Protein AF-A0A453F9L0-F1 (afdb_monomer_lite)

pLDDT: mean 82.64, std 17.62, range [43.44, 96.0]

Foldseek 3Di:
DDPVVLVLLLVQLVVPCVPDDPVPDDLVNSQVSSCVVVVHDCVPPVSSVSSVVSVVVVVVVVVVVVVVVVPPPDDPDDPDDDD

Secondary structure (DSSP, 8-state):
--HHHHHHHHHHHHHHHHHS-TTT--HHHHHHHHHHHHT----SHHHHHHHHHHHHHHHHHHHHHHHHHHHTT----------

InterPro domains:
  IPR014876 DEK, C-terminal [PF08766] (5-59)
  IPR014876 DEK, C-terminal [PS51998] (3-60)

Sequence (83 aa):
MDEKTQDKVEAAVLEILRGSDMESLTEYKVRTAAADRLGIDLDLPLHKRFVRRLVEDYLKSLAEEEDEKQKGGSRKEGKKKQQ

Organism: Aegilops tauschii subsp. strangulata (NCBI:txid200361)

Structure (mmCIF, N/CA/C/O backbone):
data_AF-A0A453F9L0-F1
#
_entry.id   AF-A0A453F9L0-F1
#
loop_
_atom_site.group_PDB
_atom_site.id
_atom_site.type_symbol
_atom_site.label_atom_id
_atom_site.label_alt_id
_atom_site.label_comp_id
_atom_site.label_asym_id
_atom_site.label_entity_id
_atom_site.label_seq_id
_atom_site.pdbx_PDB_ins_code
_atom_site.Cartn_x
_atom_site.Cartn_y
_atom_site.Cartn_z
_atom_site.occupancy
_atom_site.B_iso_or_equiv
_atom_site.auth_seq_id
_atom_site.auth_comp_id
_atom_site.auth_asym_id
_atom_site.auth_atom_id
_atom_site.pdbx_PDB_model_num
ATOM 1 N N . MET A 1 1 ? 15.612 0.876 -8.033 1.00 78.62 1 MET A N 1
ATOM 2 C CA . MET A 1 1 ? 14.336 1.162 -8.706 1.00 78.62 1 MET A CA 1
ATOM 3 C C . MET A 1 1 ? 14.383 2.609 -9.137 1.00 78.62 1 MET A C 1
ATOM 5 O O . MET A 1 1 ? 14.813 3.421 -8.329 1.00 78.62 1 MET A O 1
ATOM 9 N N . ASP A 1 2 ? 14.033 2.906 -10.382 1.00 87.62 2 ASP A N 1
ATOM 10 C CA . ASP A 1 2 ? 13.979 4.278 -10.898 1.00 87.62 2 ASP A CA 1
ATOM 11 C C . ASP A 1 2 ? 12.846 5.069 -10.239 1.00 87.62 2 ASP A C 1
ATOM 13 O O . ASP A 1 2 ? 11.818 4.481 -9.899 1.00 87.62 2 ASP A O 1
ATOM 17 N N . GLU A 1 3 ? 12.993 6.390 -10.122 1.00 91.19 3 GLU A N 1
ATOM 18 C CA . GLU A 1 3 ? 12.016 7.275 -9.460 1.00 91.19 3 GLU A CA 1
ATOM 19 C C . GLU A 1 3 ? 10.603 7.106 -10.038 1.00 91.19 3 GLU A C 1
ATOM 21 O O . GLU A 1 3 ? 9.659 6.821 -9.311 1.00 91.19 3 GLU A O 1
ATOM 26 N N . LYS A 1 4 ? 10.469 7.092 -11.373 1.00 92.50 4 LYS A N 1
ATOM 27 C CA . LYS A 1 4 ? 9.177 6.857 -12.053 1.00 92.50 4 LYS A CA 1
ATOM 28 C C . LYS A 1 4 ? 8.517 5.534 -11.671 1.00 92.50 4 LYS A C 1
ATOM 30 O O . LYS A 1 4 ? 7.298 5.391 -11.754 1.00 92.50 4 LYS A O 1
ATOM 35 N N . THR A 1 5 ? 9.325 4.527 -11.366 1.00 90.44 5 THR A N 1
ATOM 36 C CA . THR A 1 5 ? 8.839 3.211 -10.967 1.00 90.44 5 THR A CA 1
ATOM 37 C C . THR A 1 5 ? 8.470 3.221 -9.485 1.00 90.44 5 THR A C 1
ATOM 39 O O . THR A 1 5 ? 7.459 2.627 -9.118 1.00 90.44 5 THR A O 1
ATOM 42 N N . GLN A 1 6 ? 9.225 3.942 -8.652 1.00 92.75 6 GLN A N 1
ATOM 43 C CA . GLN A 1 6 ? 8.888 4.158 -7.245 1.0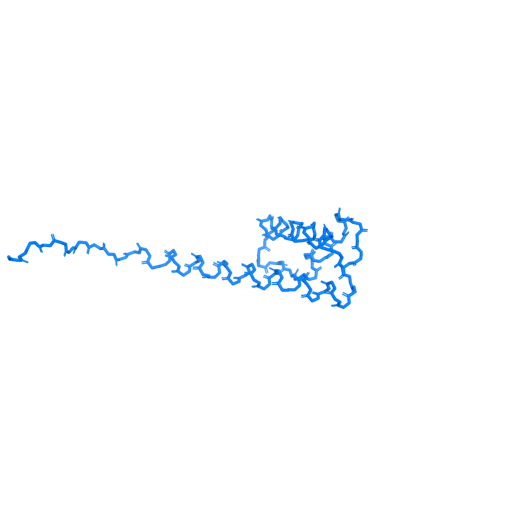0 92.75 6 GLN A CA 1
ATOM 44 C C . GLN A 1 6 ? 7.546 4.876 -7.095 1.00 92.75 6 GLN A C 1
ATOM 46 O O . GLN A 1 6 ? 6.702 4.366 -6.366 1.00 92.75 6 GLN A O 1
ATOM 51 N N . ASP A 1 7 ? 7.304 5.945 -7.856 1.00 95.25 7 ASP A N 1
ATOM 52 C CA . ASP A 1 7 ? 6.039 6.696 -7.823 1.00 95.25 7 ASP A CA 1
ATOM 53 C C . ASP A 1 7 ? 4.831 5.801 -8.145 1.00 95.25 7 ASP A C 1
ATOM 55 O O . ASP A 1 7 ? 3.785 5.863 -7.498 1.00 95.25 7 ASP A O 1
ATOM 59 N N . LYS A 1 8 ? 4.975 4.912 -9.139 1.00 95.00 8 LYS A N 1
ATOM 60 C CA . LYS A 1 8 ? 3.921 3.956 -9.515 1.00 95.00 8 LYS A CA 1
ATOM 61 C C . LYS A 1 8 ? 3.668 2.919 -8.428 1.00 95.00 8 LYS A C 1
ATOM 63 O O . LYS A 1 8 ? 2.514 2.576 -8.176 1.00 95.00 8 LYS A O 1
ATOM 68 N N . VAL A 1 9 ? 4.735 2.404 -7.813 1.00 94.81 9 VAL A N 1
ATOM 69 C CA . VAL A 1 9 ? 4.629 1.463 -6.690 1.00 94.81 9 VAL A CA 1
ATOM 70 C C . VAL A 1 9 ? 3.963 2.135 -5.504 1.00 94.81 9 VAL A C 1
ATOM 72 O O . VAL A 1 9 ? 3.055 1.551 -4.924 1.00 94.81 9 VAL A O 1
ATOM 75 N N . GLU A 1 10 ? 4.361 3.359 -5.177 1.00 95.88 10 GLU A N 1
ATOM 76 C CA . GLU A 1 10 ? 3.779 4.132 -4.089 1.00 95.88 10 GLU A CA 1
ATOM 77 C C . GLU A 1 10 ? 2.283 4.359 -4.289 1.00 95.88 10 GLU A C 1
ATOM 79 O O . GLU A 1 10 ? 1.489 3.983 -3.425 1.00 95.88 10 GLU A O 1
ATOM 84 N N . ALA A 1 11 ? 1.883 4.871 -5.454 1.00 96.00 11 ALA A N 1
ATOM 85 C CA . ALA A 1 11 ? 0.476 5.078 -5.776 1.00 96.00 11 ALA A CA 1
ATOM 86 C C . ALA A 1 11 ? -0.332 3.772 -5.678 1.00 96.00 11 ALA A C 1
ATOM 88 O O . ALA A 1 11 ? -1.386 3.740 -5.045 1.00 96.00 11 ALA A O 1
ATOM 89 N N . ALA A 1 12 ? 0.182 2.672 -6.242 1.00 95.88 12 ALA A N 1
ATOM 90 C CA . ALA A 1 12 ? -0.494 1.379 -6.191 1.00 95.88 12 ALA A CA 1
ATOM 91 C C . ALA A 1 12 ? -0.634 0.849 -4.754 1.00 95.88 12 ALA A C 1
ATOM 93 O O . ALA A 1 12 ? -1.706 0.373 -4.383 1.00 95.88 12 ALA A O 1
ATOM 94 N N . VAL A 1 13 ? 0.424 0.948 -3.943 1.00 94.94 13 VAL A N 1
ATOM 95 C CA . VAL A 1 13 ? 0.434 0.510 -2.540 1.00 94.94 13 VAL A CA 1
ATOM 96 C C . VAL A 1 13 ? -0.566 1.316 -1.712 1.00 94.94 13 VAL A C 1
ATOM 98 O O . VAL A 1 13 ? -1.369 0.720 -0.997 1.00 94.94 13 VAL A O 1
ATOM 101 N N . LEU A 1 14 ? -0.575 2.645 -1.840 1.00 94.50 14 LEU A N 1
ATOM 102 C CA . LEU A 1 14 ? -1.505 3.510 -1.109 1.00 94.50 14 LEU A CA 1
ATOM 103 C C . LEU A 1 14 ? -2.963 3.272 -1.514 1.00 94.50 14 LEU A C 1
ATOM 105 O O . LEU A 1 14 ? -3.844 3.273 -0.657 1.00 94.50 14 LEU A O 1
ATOM 109 N N . GLU A 1 15 ? -3.234 3.038 -2.799 1.00 94.56 15 GLU A N 1
ATOM 110 C CA . GLU A 1 15 ? -4.579 2.682 -3.261 1.00 94.56 15 GLU A CA 1
ATOM 111 C C . GLU A 1 15 ? -5.049 1.338 -2.692 1.00 94.56 15 GLU A C 1
ATOM 113 O O . GLU A 1 15 ? -6.193 1.232 -2.250 1.00 94.56 15 GLU A O 1
ATOM 118 N N . ILE A 1 16 ? -4.170 0.329 -2.651 1.00 93.88 16 ILE A N 1
ATOM 119 C CA . ILE A 1 16 ? -4.484 -0.975 -2.051 1.00 93.88 16 ILE A CA 1
ATOM 120 C C . ILE A 1 16 ? -4.773 -0.811 -0.560 1.00 93.88 16 ILE A C 1
ATOM 122 O O . ILE A 1 16 ? -5.786 -1.320 -0.090 1.00 93.88 16 ILE A O 1
ATOM 126 N N . LEU A 1 17 ? -3.918 -0.090 0.170 1.00 92.06 17 LEU A N 1
ATOM 127 C CA . LEU A 1 17 ? -4.071 0.145 1.606 1.00 92.06 17 LEU A CA 1
ATOM 128 C C . LEU A 1 17 ? -5.403 0.836 1.933 1.00 92.06 17 LEU A C 1
ATOM 130 O O . LEU A 1 17 ? -6.128 0.375 2.805 1.00 92.06 17 LEU A O 1
ATOM 134 N N . ARG A 1 18 ? -5.772 1.881 1.182 1.00 90.69 18 ARG A N 1
ATOM 135 C CA . ARG A 1 18 ? -7.029 2.629 1.381 1.00 90.69 18 ARG A CA 1
ATOM 136 C C . ARG A 1 18 ? -8.289 1.821 1.070 1.00 90.69 18 ARG A C 1
ATOM 138 O O . ARG A 1 18 ? -9.343 2.114 1.623 1.00 90.69 18 ARG A O 1
ATOM 145 N N . GLY A 1 19 ? -8.205 0.868 0.142 1.00 88.50 19 GLY A N 1
ATOM 146 C CA . GLY A 1 19 ? -9.336 0.034 -0.275 1.00 88.50 19 GLY A CA 1
ATOM 147 C C . GLY A 1 19 ? -9.435 -1.307 0.451 1.00 88.50 19 GLY A C 1
ATOM 148 O O . GLY A 1 19 ? -10.348 -2.079 0.161 1.00 88.50 19 GLY A O 1
ATOM 149 N N . SER A 1 20 ? -8.489 -1.611 1.339 1.00 87.69 20 SER A N 1
ATOM 150 C CA . SER A 1 20 ? -8.384 -2.909 2.001 1.00 87.69 20 SER A CA 1
ATOM 151 C C . SER A 1 20 ? -8.818 -2.853 3.460 1.00 87.69 20 SER A C 1
ATOM 153 O O . SER A 1 20 ? -8.784 -1.816 4.114 1.00 87.69 20 SER A O 1
ATOM 155 N N . ASP A 1 21 ? -9.190 -4.017 3.980 1.00 86.56 21 ASP A N 1
ATOM 156 C CA . ASP A 1 21 ? -9.477 -4.218 5.395 1.00 86.56 21 ASP A CA 1
ATOM 157 C C . ASP A 1 21 ? -8.172 -4.244 6.209 1.00 86.56 21 ASP A C 1
ATOM 159 O O . ASP A 1 21 ? -7.353 -5.153 6.057 1.00 86.56 21 ASP A O 1
ATOM 163 N N . MET A 1 22 ? -7.980 -3.245 7.072 1.00 81.81 22 MET A N 1
A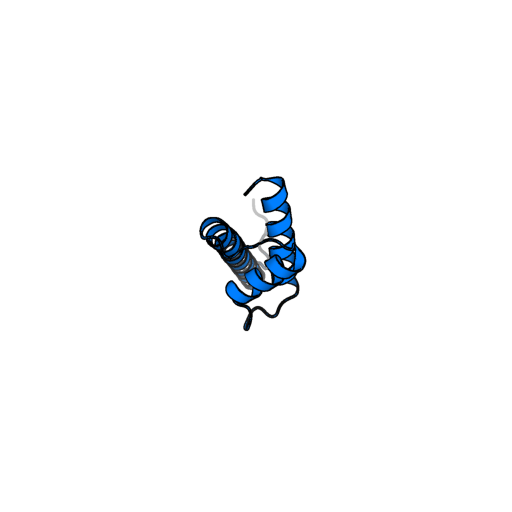TOM 164 C CA . MET A 1 22 ? -6.735 -3.047 7.822 1.00 81.81 22 MET A CA 1
ATOM 165 C C . MET A 1 22 ? -6.472 -4.105 8.907 1.00 81.81 22 MET A C 1
ATOM 167 O O . MET A 1 22 ? -5.321 -4.261 9.306 1.00 81.81 22 MET A O 1
ATOM 171 N N . GLU A 1 23 ? -7.478 -4.860 9.366 1.00 81.62 23 GLU A N 1
ATOM 172 C CA . GLU A 1 23 ? -7.280 -5.924 10.366 1.00 81.62 23 GLU A CA 1
ATOM 173 C C . GLU A 1 23 ? -6.658 -7.182 9.749 1.00 81.62 23 GLU A C 1
ATOM 175 O O . GLU A 1 23 ? -5.902 -7.905 10.401 1.00 81.62 23 GLU A O 1
ATOM 180 N N . SER A 1 24 ? -6.965 -7.458 8.481 1.00 83.81 24 SER A N 1
ATOM 181 C CA . SER A 1 24 ? -6.541 -8.688 7.798 1.00 83.81 24 SER A CA 1
ATOM 182 C C . SER A 1 24 ? -5.401 -8.493 6.791 1.00 83.81 24 SER A C 1
ATOM 184 O O . SER A 1 24 ? -4.865 -9.472 6.237 1.00 83.81 24 SER A O 1
ATOM 186 N N . LEU A 1 25 ? -5.044 -7.241 6.513 1.00 88.00 25 LEU A N 1
ATOM 187 C CA . LEU A 1 25 ? -4.045 -6.873 5.526 1.00 88.00 25 LEU A CA 1
ATOM 188 C C . LEU A 1 25 ? -2.629 -6.973 6.100 1.00 88.00 25 LEU A C 1
ATOM 190 O O . LEU A 1 25 ? -2.336 -6.547 7.210 1.00 88.00 25 LEU A O 1
ATOM 194 N N . THR A 1 26 ? -1.718 -7.535 5.310 1.00 92.19 26 THR A N 1
ATOM 195 C CA . THR A 1 26 ? -0.301 -7.647 5.664 1.00 92.19 26 THR A CA 1
ATOM 196 C C . THR A 1 26 ? 0.548 -7.040 4.561 1.00 92.19 26 THR A C 1
ATOM 198 O O . THR A 1 26 ? 0.140 -7.024 3.398 1.00 92.19 26 THR A O 1
ATOM 201 N N . GLU A 1 27 ? 1.764 -6.603 4.895 1.00 94.06 27 GLU A N 1
ATOM 202 C CA . GLU A 1 27 ? 2.722 -6.091 3.904 1.00 94.06 27 GLU A CA 1
ATOM 203 C C . GLU A 1 27 ? 2.924 -7.073 2.741 1.00 94.06 27 GLU A C 1
ATOM 205 O O . GLU A 1 27 ? 2.980 -6.651 1.591 1.00 94.06 27 GLU A O 1
ATOM 210 N N . TYR A 1 28 ? 2.937 -8.381 3.015 1.00 94.44 28 TYR A N 1
ATOM 211 C CA . TYR A 1 28 ? 3.041 -9.408 1.979 1.00 94.44 28 TYR A CA 1
ATOM 212 C C . TYR A 1 28 ? 1.873 -9.368 0.981 1.00 94.44 28 TYR A C 1
ATOM 214 O O . 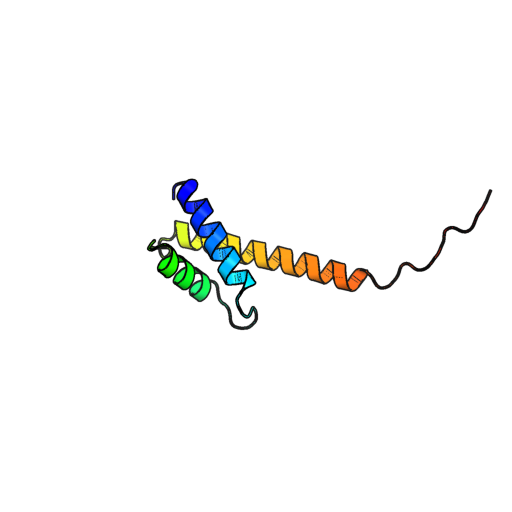TYR A 1 28 ? 2.101 -9.416 -0.230 1.00 94.44 28 TYR A O 1
ATOM 222 N N . LYS A 1 29 ? 0.628 -9.249 1.464 1.00 93.88 29 LYS A N 1
ATOM 223 C CA . LYS A 1 29 ? -0.560 -9.144 0.598 1.00 93.88 29 LYS A CA 1
ATOM 224 C C . LYS A 1 29 ? -0.524 -7.867 -0.238 1.00 93.88 29 LYS A C 1
ATOM 226 O O . LYS A 1 29 ? -0.774 -7.923 -1.437 1.00 93.88 29 LYS A O 1
ATOM 231 N N . VAL A 1 30 ? -0.150 -6.744 0.379 1.00 94.88 30 VAL A N 1
ATOM 232 C CA . VAL A 1 30 ? -0.015 -5.446 -0.302 1.00 94.88 30 VAL A CA 1
ATOM 233 C C . VAL A 1 30 ? 1.050 -5.514 -1.393 1.00 94.88 30 VAL A C 1
ATOM 235 O O . VAL A 1 30 ? 0.799 -5.121 -2.530 1.00 94.88 30 VAL A O 1
ATOM 238 N N . ARG A 1 31 ? 2.222 -6.072 -1.075 1.00 95.44 31 ARG A N 1
ATOM 239 C CA . ARG A 1 31 ? 3.327 -6.244 -2.019 1.00 95.44 31 ARG A CA 1
ATOM 240 C C . ARG A 1 31 ? 2.940 -7.128 -3.199 1.00 95.44 31 ARG A C 1
ATOM 242 O O . ARG A 1 31 ? 3.253 -6.779 -4.330 1.00 95.44 31 ARG A O 1
ATOM 249 N N . THR A 1 32 ? 2.254 -8.238 -2.936 1.00 95.06 32 THR A N 1
ATOM 250 C CA . THR A 1 32 ? 1.803 -9.171 -3.980 1.00 95.06 32 THR A CA 1
ATOM 251 C C . THR A 1 32 ? 0.792 -8.496 -4.905 1.00 95.06 32 THR A C 1
ATOM 253 O O . THR A 1 32 ? 1.002 -8.458 -6.111 1.00 95.06 32 THR A O 1
ATOM 256 N N . ALA A 1 33 ? -0.231 -7.841 -4.350 1.00 94.31 33 ALA A N 1
ATOM 257 C CA . ALA A 1 33 ? -1.232 -7.136 -5.148 1.00 94.31 33 ALA A CA 1
ATOM 258 C C . ALA A 1 33 ? -0.638 -5.974 -5.971 1.00 94.31 33 ALA A C 1
ATOM 260 O O . ALA A 1 33 ? -1.036 -5.753 -7.115 1.00 94.31 33 ALA A O 1
ATOM 261 N N . ALA A 1 34 ? 0.337 -5.240 -5.425 1.00 95.44 34 ALA A N 1
ATOM 262 C CA . ALA A 1 34 ? 1.036 -4.187 -6.160 1.00 95.44 34 ALA A CA 1
ATOM 263 C C . ALA A 1 34 ? 1.917 -4.755 -7.288 1.00 95.44 34 ALA A C 1
ATOM 265 O O . ALA A 1 34 ? 1.951 -4.185 -8.380 1.00 95.44 34 ALA A O 1
ATOM 266 N N . ALA A 1 35 ? 2.595 -5.881 -7.043 1.00 95.44 35 ALA A N 1
ATOM 267 C CA . ALA A 1 35 ? 3.394 -6.580 -8.046 1.00 95.44 35 ALA A CA 1
ATOM 268 C C . ALA A 1 35 ? 2.521 -7.071 -9.210 1.00 95.44 35 ALA A C 1
ATOM 270 O O . ALA A 1 35 ? 2.836 -6.782 -10.365 1.00 95.44 35 ALA A O 1
ATOM 271 N N . ASP A 1 36 ? 1.389 -7.710 -8.902 1.00 95.38 36 ASP A N 1
ATOM 272 C CA . ASP A 1 36 ? 0.424 -8.204 -9.890 1.00 95.38 36 ASP A CA 1
ATOM 273 C C . ASP A 1 36 ? -0.157 -7.063 -10.735 1.00 95.38 36 ASP A C 1
ATOM 275 O O . ASP A 1 36 ? -0.274 -7.172 -11.955 1.00 95.38 36 ASP A O 1
ATOM 279 N N . ARG A 1 37 ? -0.480 -5.930 -10.101 1.00 94.12 37 ARG A N 1
ATOM 280 C CA . ARG A 1 37 ? -1.065 -4.767 -10.780 1.00 94.12 37 ARG A CA 1
ATOM 281 C C . ARG A 1 37 ? -0.081 -4.045 -11.697 1.00 94.12 37 ARG A C 1
ATOM 283 O O . ARG A 1 37 ? -0.483 -3.531 -12.740 1.00 94.12 37 ARG A O 1
ATOM 290 N N . LEU A 1 38 ? 1.183 -3.946 -11.292 1.00 93.19 38 LEU A N 1
ATOM 291 C CA . LEU A 1 38 ? 2.209 -3.213 -12.038 1.00 93.19 38 LEU A CA 1
ATOM 292 C C . LEU A 1 38 ? 2.987 -4.103 -13.013 1.00 93.19 38 LEU A C 1
ATOM 294 O O . LEU A 1 38 ? 3.667 -3.574 -13.892 1.00 93.19 38 LEU A O 1
ATOM 298 N N . GLY A 1 39 ? 2.906 -5.427 -12.859 1.00 93.56 39 GLY A N 1
ATOM 299 C CA . GLY A 1 39 ? 3.736 -6.380 -13.591 1.00 93.56 39 GLY A CA 1
ATOM 300 C C . GLY A 1 39 ? 5.218 -6.272 -13.220 1.00 93.56 39 GLY A C 1
ATOM 301 O O . GLY A 1 39 ? 6.081 -6.473 -14.073 1.00 93.56 39 GLY A O 1
ATOM 302 N N . ILE A 1 40 ? 5.522 -5.893 -11.974 1.00 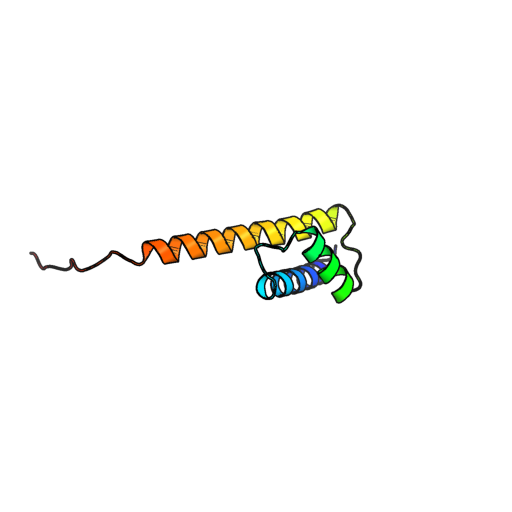90.75 40 ILE A N 1
ATOM 303 C CA . ILE A 1 40 ? 6.888 -5.658 -11.485 1.00 90.75 40 ILE A CA 1
ATOM 304 C C . ILE A 1 40 ? 7.170 -6.595 -10.320 1.00 90.75 40 ILE A C 1
ATOM 306 O O . ILE A 1 40 ? 6.384 -6.672 -9.381 1.00 90.75 40 ILE A O 1
ATOM 310 N N . ASP A 1 41 ? 8.335 -7.240 -10.332 1.00 92.00 41 ASP A N 1
ATOM 311 C CA . ASP A 1 41 ? 8.783 -8.033 -9.194 1.00 92.00 41 ASP A CA 1
ATOM 312 C C . ASP A 1 41 ? 9.161 -7.129 -8.009 1.00 92.00 41 ASP A C 1
ATOM 314 O O . ASP A 1 41 ? 10.175 -6.419 -8.020 1.00 92.00 41 ASP A O 1
ATOM 318 N N . LEU A 1 42 ? 8.331 -7.154 -6.968 1.00 94.00 42 LEU A N 1
ATOM 319 C CA . LEU A 1 42 ? 8.572 -6.443 -5.715 1.00 94.00 42 LEU A CA 1
ATOM 320 C C . LEU A 1 42 ? 9.236 -7.327 -4.651 1.00 94.00 42 LEU A C 1
ATOM 322 O O . LEU A 1 42 ? 9.497 -6.845 -3.550 1.00 94.00 42 LEU A O 1
ATOM 326 N N . ASP A 1 43 ? 9.564 -8.586 -4.952 1.00 92.06 43 ASP A N 1
ATOM 327 C CA . ASP A 1 43 ? 10.154 -9.524 -3.994 1.00 92.06 43 ASP A CA 1
ATOM 328 C C . ASP A 1 43 ? 11.680 -9.357 -3.836 1.00 92.06 43 ASP A C 1
ATOM 330 O O . ASP A 1 43 ? 12.298 -9.927 -2.928 1.00 92.06 43 ASP A O 1
ATOM 334 N N . LEU A 1 44 ? 12.291 -8.485 -4.644 1.00 91.88 44 LEU A N 1
ATOM 335 C CA . LEU A 1 44 ? 13.681 -8.066 -4.485 1.00 91.88 44 LEU A CA 1
ATOM 336 C C . LEU A 1 44 ? 13.899 -7.341 -3.139 1.00 91.88 44 LEU A C 1
ATOM 338 O O . LEU A 1 44 ? 13.066 -6.523 -2.738 1.00 91.88 44 LEU A O 1
ATOM 342 N N . PRO A 1 45 ? 15.040 -7.546 -2.448 1.00 93.19 45 PRO A N 1
ATOM 343 C CA . PRO A 1 45 ? 15.284 -6.981 -1.114 1.00 93.19 45 PRO A CA 1
ATOM 344 C C . PRO A 1 45 ? 15.077 -5.461 -1.009 1.00 93.19 45 PRO A C 1
ATOM 346 O O . PRO A 1 45 ? 14.541 -4.966 -0.016 1.00 93.19 45 PRO A O 1
ATOM 349 N N . LEU A 1 46 ? 15.470 -4.714 -2.046 1.00 90.38 46 LEU A N 1
ATOM 350 C CA . LEU A 1 46 ? 15.299 -3.260 -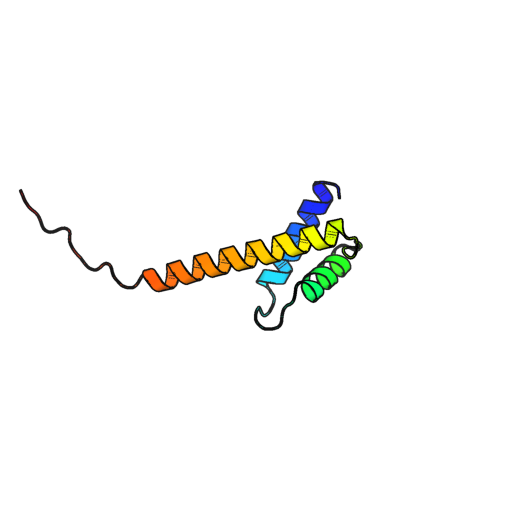2.098 1.00 90.38 46 LEU A CA 1
ATOM 351 C C . LEU A 1 46 ? 13.828 -2.853 -2.247 1.00 90.38 46 LEU A C 1
ATOM 353 O O . LEU A 1 46 ? 13.393 -1.899 -1.604 1.00 90.38 46 LEU A O 1
ATOM 357 N N . HIS A 1 47 ? 13.059 -3.585 -3.054 1.00 92.56 47 HIS A N 1
ATOM 358 C CA . HIS A 1 47 ? 11.640 -3.313 -3.290 1.00 92.56 47 HIS A CA 1
ATOM 359 C C . HIS A 1 47 ? 10.807 -3.686 -2.060 1.00 92.56 47 HIS A C 1
ATOM 361 O O . HIS A 1 47 ? 10.009 -2.875 -1.602 1.00 92.56 47 HIS A O 1
ATOM 367 N N . LYS A 1 48 ? 11.103 -4.829 -1.427 1.00 93.94 48 LYS A N 1
ATOM 368 C CA . LYS A 1 48 ? 10.546 -5.223 -0.121 1.00 93.94 48 LYS A CA 1
ATOM 369 C C . LYS A 1 48 ? 10.706 -4.126 0.925 1.00 93.94 48 LYS A C 1
ATOM 371 O O . LYS A 1 48 ? 9.751 -3.753 1.599 1.00 93.94 48 LYS A O 1
ATOM 376 N N . ARG A 1 49 ? 11.919 -3.581 1.059 1.00 94.62 49 ARG A N 1
ATOM 377 C CA . ARG A 1 49 ? 12.193 -2.506 2.024 1.00 94.62 49 ARG A CA 1
ATOM 378 C C . ARG A 1 49 ? 11.456 -1.213 1.677 1.00 94.62 49 ARG A C 1
ATOM 380 O O . ARG A 1 49 ? 11.138 -0.437 2.573 1.00 94.62 49 ARG A O 1
ATOM 387 N N . PHE A 1 50 ? 11.228 -0.946 0.395 1.00 94.44 50 PHE A N 1
ATOM 388 C CA . PHE A 1 50 ? 10.455 0.210 -0.042 1.00 94.44 50 PHE A CA 1
ATOM 389 C C . PHE A 1 50 ? 8.971 0.052 0.304 1.00 94.44 50 PHE A C 1
ATOM 391 O O . PHE A 1 50 ? 8.447 0.881 1.039 1.00 94.44 50 PHE A O 1
ATOM 398 N N . VAL A 1 51 ? 8.337 -1.051 -0.109 1.00 94.69 51 VAL A N 1
ATOM 399 C CA . VAL A 1 51 ? 6.920 -1.329 0.185 1.00 94.69 51 VAL A CA 1
ATOM 400 C C . VAL A 1 51 ? 6.663 -1.365 1.689 1.00 94.69 51 VAL A C 1
ATOM 402 O O . VAL A 1 51 ? 5.715 -0.747 2.159 1.00 94.69 51 VAL A O 1
ATOM 405 N N . ARG A 1 52 ? 7.546 -2.003 2.466 1.00 95.44 52 ARG A N 1
ATOM 406 C CA . ARG A 1 52 ? 7.435 -2.013 3.928 1.00 95.44 52 ARG A CA 1
ATOM 407 C C . ARG A 1 52 ? 7.386 -0.606 4.523 1.00 95.44 52 ARG A C 1
ATOM 409 O O . ARG A 1 52 ? 6.528 -0.352 5.356 1.00 95.44 52 ARG A O 1
ATOM 416 N N . ARG A 1 53 ? 8.275 0.297 4.089 1.00 95.44 53 ARG A N 1
ATOM 417 C CA . ARG A 1 53 ? 8.285 1.684 4.581 1.00 95.44 53 ARG A CA 1
ATOM 418 C C . ARG A 1 53 ? 6.980 2.402 4.263 1.00 95.44 53 ARG A C 1
ATOM 420 O O . ARG A 1 53 ? 6.415 3.013 5.153 1.00 95.44 53 ARG A O 1
ATOM 427 N N . LEU A 1 54 ? 6.463 2.251 3.044 1.00 95.06 54 LEU A N 1
ATOM 428 C CA . LEU A 1 54 ? 5.181 2.846 2.657 1.00 95.06 54 LEU A CA 1
ATOM 429 C C . LEU A 1 54 ? 4.024 2.364 3.541 1.00 95.06 54 LEU A C 1
ATOM 431 O O . LEU A 1 54 ? 3.198 3.165 3.966 1.00 95.06 54 LEU A O 1
ATOM 435 N N . VAL A 1 55 ? 3.981 1.064 3.842 1.00 93.50 55 VAL A N 1
ATOM 436 C CA . VAL A 1 55 ? 2.968 0.491 4.738 1.00 93.50 55 VAL A CA 1
ATOM 437 C C . VAL A 1 55 ? 3.135 1.025 6.165 1.00 93.50 55 VAL A C 1
ATOM 439 O O . VAL A 1 55 ? 2.156 1.441 6.774 1.00 93.50 55 VAL A O 1
ATOM 442 N N . GLU A 1 56 ? 4.359 1.044 6.698 1.00 93.75 56 GLU A N 1
ATOM 443 C CA . GLU A 1 56 ? 4.649 1.572 8.039 1.00 93.75 56 GLU A CA 1
ATOM 444 C C . GLU A 1 56 ? 4.282 3.055 8.169 1.00 93.75 56 GLU A C 1
ATOM 446 O O . GLU A 1 56 ? 3.685 3.453 9.167 1.00 93.75 56 GLU A O 1
ATOM 451 N N . ASP A 1 57 ? 4.622 3.873 7.176 1.00 93.88 57 ASP A N 1
ATOM 452 C CA . ASP A 1 57 ? 4.356 5.311 7.194 1.00 93.88 57 ASP A CA 1
ATOM 453 C C . ASP A 1 57 ? 2.859 5.604 7.036 1.00 93.88 57 ASP A C 1
ATOM 455 O O . ASP A 1 57 ? 2.328 6.474 7.725 1.00 93.88 57 ASP A O 1
ATOM 459 N N . TYR A 1 58 ? 2.144 4.812 6.231 1.00 91.94 58 TYR A N 1
ATOM 460 C CA . TYR A 1 58 ? 0.685 4.881 6.155 1.00 91.94 58 TYR A CA 1
ATOM 461 C C . TYR A 1 58 ? 0.016 4.538 7.495 1.00 91.94 58 TYR A C 1
ATOM 463 O O . TYR A 1 58 ? -0.874 5.257 7.944 1.00 91.94 58 TYR A O 1
ATOM 471 N N . LEU A 1 59 ? 0.473 3.478 8.169 1.00 89.19 59 LEU A N 1
ATOM 472 C CA . LEU A 1 59 ? -0.043 3.088 9.485 1.00 89.19 59 LEU A CA 1
ATOM 473 C C . LEU A 1 59 ? 0.214 4.156 10.556 1.00 89.19 59 LEU A C 1
ATOM 475 O O . LEU A 1 59 ? -0.659 4.405 11.384 1.00 89.19 59 LEU A O 1
ATOM 479 N N . LYS A 1 60 ? 1.385 4.806 10.537 1.00 90.06 60 LYS A N 1
ATOM 480 C CA . LYS A 1 60 ? 1.677 5.933 11.441 1.00 90.06 60 LYS A CA 1
ATOM 481 C C . LYS A 1 60 ? 0.724 7.100 11.200 1.00 90.06 60 LYS A C 1
ATOM 483 O O . LYS A 1 60 ? 0.146 7.593 12.159 1.00 90.06 60 LYS A O 1
ATOM 488 N N . SER A 1 61 ? 0.514 7.476 9.936 1.00 88.56 61 SER A N 1
ATOM 489 C CA . SER A 1 61 ? -0.403 8.561 9.571 1.00 88.56 61 SER A CA 1
ATOM 490 C C . SER A 1 61 ? -1.834 8.280 10.037 1.00 88.56 61 SER A C 1
ATOM 492 O O . SER A 1 61 ? -2.508 9.184 10.517 1.00 88.56 61 SER A O 1
ATOM 494 N N . LEU A 1 62 ? -2.299 7.030 9.941 1.00 85.50 62 LEU A N 1
ATOM 495 C CA . LEU A 1 62 ? -3.614 6.639 10.459 1.00 85.50 62 LEU A CA 1
ATOM 496 C C . LEU A 1 62 ? -3.702 6.768 11.984 1.00 85.50 62 LEU A C 1
ATOM 498 O O . LEU A 1 62 ? -4.695 7.281 12.495 1.00 85.50 62 LEU A O 1
ATOM 502 N N . ALA A 1 63 ? -2.663 6.340 12.706 1.00 82.56 63 ALA A N 1
ATOM 503 C CA . ALA A 1 63 ? -2.623 6.451 14.161 1.00 82.56 63 ALA A CA 1
ATOM 504 C C . ALA A 1 63 ? -2.622 7.919 14.631 1.00 82.56 63 ALA A C 1
ATOM 506 O O . ALA A 1 63 ? -3.270 8.251 15.622 1.00 82.56 63 ALA A O 1
ATOM 507 N N . GLU A 1 64 ? -1.932 8.806 13.907 1.00 81.69 64 GLU A N 1
ATOM 508 C CA . GLU A 1 64 ? -1.947 10.250 14.169 1.00 81.69 64 GLU A CA 1
ATOM 509 C C . GLU A 1 64 ? -3.338 10.861 13.910 1.00 81.69 64 GLU A C 1
ATOM 511 O O . GLU A 1 64 ? -3.837 11.626 14.738 1.00 81.69 64 GLU A O 1
ATOM 516 N N . GLU A 1 65 ? -4.013 10.469 12.823 1.00 73.88 65 GLU A N 1
ATOM 517 C CA . GLU A 1 65 ? -5.385 10.908 12.522 1.00 73.88 65 GLU A CA 1
ATOM 518 C C . GLU A 1 65 ? -6.423 10.415 13.554 1.00 73.88 65 GLU A C 1
ATOM 520 O O . GLU A 1 65 ? -7.393 11.122 13.858 1.00 73.88 65 GLU A O 1
ATOM 525 N N . GLU A 1 66 ? -6.252 9.211 14.109 1.00 64.69 66 GLU A N 1
ATOM 526 C CA . GLU A 1 66 ? -7.127 8.681 15.164 1.00 64.69 66 GLU A CA 1
ATOM 527 C C . GLU A 1 66 ? -6.934 9.397 16.512 1.00 64.69 66 GLU A C 1
ATOM 529 O O . GLU A 1 66 ? -7.929 9.670 17.197 1.00 64.69 66 GLU A O 1
ATOM 534 N N . ASP A 1 67 ? -5.701 9.774 16.877 1.00 60.09 67 ASP A N 1
ATOM 535 C CA . ASP A 1 67 ? -5.421 10.523 18.116 1.00 60.09 67 ASP A CA 1
ATOM 536 C C . ASP A 1 67 ? -6.032 11.940 18.068 1.00 60.09 67 ASP A C 1
ATOM 538 O O . ASP A 1 67 ? -6.615 12.419 19.050 1.00 60.09 67 ASP A O 1
ATOM 542 N N . GLU A 1 68 ? -6.021 12.592 16.896 1.00 57.53 68 GLU A N 1
ATOM 543 C CA . GLU A 1 68 ? -6.671 13.896 16.705 1.00 57.53 68 GLU A CA 1
ATOM 544 C C . GLU A 1 68 ? -8.204 13.821 16.816 1.00 57.53 68 GLU A C 1
ATOM 546 O O . GLU A 1 68 ? -8.830 14.709 17.411 1.00 57.53 68 GLU A O 1
ATOM 551 N N . LYS A 1 69 ? -8.836 12.742 16.328 1.00 52.97 69 LYS A N 1
ATOM 552 C CA . LYS A 1 69 ? -10.293 12.550 16.462 1.00 52.97 69 LYS A CA 1
ATOM 553 C C . LYS A 1 69 ? -10.733 12.286 17.903 1.00 52.97 69 LYS A C 1
ATOM 555 O O . LYS A 1 69 ? -11.844 12.677 18.265 1.00 52.97 69 LYS A O 1
ATOM 560 N N . GLN A 1 70 ? -9.884 11.699 18.748 1.00 50.66 70 GLN A N 1
ATOM 561 C CA . GLN A 1 70 ? -10.199 11.487 20.168 1.00 50.66 70 GLN A CA 1
ATOM 562 C C . GLN A 1 70 ? -9.960 12.730 21.048 1.00 50.66 70 GLN A C 1
ATOM 564 O O . GLN A 1 70 ? -10.592 12.862 22.099 1.00 50.66 70 GLN A O 1
ATOM 569 N N . LYS A 1 71 ? -9.136 13.700 20.620 1.00 47.84 71 LYS A N 1
ATOM 570 C CA . LYS A 1 71 ? -8.915 14.966 21.357 1.00 47.84 71 LYS A CA 1
ATOM 571 C C . LYS A 1 71 ? -9.841 16.129 20.979 1.00 47.84 71 LYS A C 1
ATOM 573 O O . LYS A 1 71 ? -9.815 17.165 21.645 1.00 47.84 71 LYS A O 1
ATOM 578 N N . GLY A 1 72 ? -10.723 15.961 19.994 1.00 45.03 72 GLY A N 1
ATOM 579 C CA . GLY A 1 72 ? -11.702 16.977 19.574 1.00 45.03 72 GLY A CA 1
ATOM 580 C C . GLY A 1 72 ? -12.921 17.175 20.496 1.00 45.03 72 GLY A C 1
ATOM 581 O O . GLY A 1 72 ? -13.784 17.994 20.191 1.00 45.03 72 GLY A O 1
ATOM 582 N N . GLY A 1 73 ? -13.021 16.448 21.617 1.00 44.19 73 GLY A N 1
ATOM 583 C CA . GLY A 1 73 ? -14.211 16.416 22.482 1.00 44.19 73 GLY A CA 1
ATOM 584 C C . GLY A 1 73 ? -14.239 17.361 23.692 1.00 44.19 73 GLY A C 1
ATOM 585 O O . GLY A 1 73 ? -15.215 17.335 24.438 1.00 44.19 73 GLY A O 1
ATOM 586 N N . SER A 1 74 ? -13.220 18.193 23.942 1.00 48.31 74 SER A N 1
ATOM 587 C CA . SER A 1 74 ? -13.275 19.153 25.059 1.00 48.31 74 SER A CA 1
ATOM 588 C C . SER A 1 74 ? -12.425 20.403 24.827 1.00 48.31 74 SER A C 1
ATOM 590 O O . SER A 1 74 ? -11.286 20.512 25.270 1.00 48.31 74 SER A O 1
ATOM 592 N N . ARG A 1 75 ? -13.016 21.398 24.163 1.00 45.84 75 ARG A N 1
ATOM 593 C CA . ARG A 1 75 ? -12.712 22.817 24.407 1.00 45.84 75 ARG A CA 1
ATOM 594 C C . ARG A 1 75 ? -13.996 23.631 24.262 1.00 45.84 75 ARG A C 1
ATOM 596 O O . ARG A 1 75 ? -14.179 24.399 23.323 1.00 45.84 75 ARG A O 1
ATOM 603 N N . LYS A 1 76 ? -14.913 23.438 25.217 1.00 44.78 76 LYS A N 1
ATOM 604 C CA . LYS A 1 76 ? -15.925 24.455 25.513 1.00 44.78 76 LYS A CA 1
ATOM 605 C C . LYS A 1 76 ? -15.238 25.671 26.135 1.00 44.78 76 LYS A C 1
ATOM 607 O O . LYS A 1 76 ? -14.483 25.538 27.089 1.00 44.78 76 LYS A O 1
ATOM 612 N N . GLU A 1 77 ? -15.547 26.816 25.535 1.00 49.06 77 GLU A N 1
ATOM 613 C CA . GLU A 1 77 ? -15.791 28.124 26.150 1.00 49.06 77 GLU A CA 1
ATOM 614 C C . GLU A 1 77 ? -14.788 28.666 27.173 1.00 49.06 77 GLU A C 1
ATOM 616 O O . GLU A 1 77 ? -14.692 28.223 28.312 1.00 49.06 77 GLU A O 1
ATOM 621 N N . GLY A 1 78 ? -14.138 29.770 26.794 1.00 43.44 78 GLY A N 1
ATOM 622 C CA . GLY A 1 78 ? -13.345 30.543 27.739 1.00 43.44 78 GLY A CA 1
ATOM 623 C C . GLY A 1 78 ? -12.782 31.867 27.236 1.00 43.44 78 GLY A C 1
ATOM 624 O O . GLY A 1 78 ? -11.778 32.306 27.776 1.00 43.44 78 GLY A O 1
ATOM 625 N N . LYS A 1 79 ? -13.381 32.547 26.245 1.00 48.59 79 LYS A N 1
ATOM 626 C CA . LYS A 1 79 ? -13.112 33.988 26.061 1.00 48.59 79 LYS A CA 1
ATOM 627 C C . LYS A 1 79 ? -14.136 34.798 26.854 1.00 48.59 79 LYS A C 1
ATOM 629 O O . LYS A 1 79 ? -15.041 35.412 26.298 1.00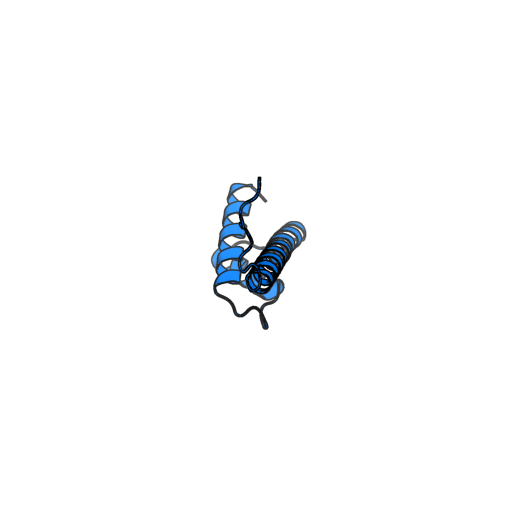 48.59 79 LYS A O 1
ATOM 634 N N . LYS A 1 80 ? -13.984 34.783 28.183 1.00 49.19 80 LYS A N 1
ATOM 635 C CA . LYS A 1 80 ? -14.519 35.842 29.046 1.00 49.19 80 LYS A CA 1
ATOM 636 C C . LYS A 1 80 ? -13.533 37.012 29.047 1.00 49.19 80 LYS A C 1
ATOM 638 O O . LYS A 1 80 ? -12.335 36.825 29.216 1.00 49.19 80 LYS A O 1
ATOM 643 N N . LYS A 1 81 ? -14.095 38.202 28.834 1.00 50.44 81 LYS A N 1
ATOM 644 C CA . LYS A 1 81 ? -13.499 39.532 29.015 1.00 50.44 81 LYS A CA 1
ATOM 645 C C . LYS A 1 81 ? -12.694 39.663 30.315 1.00 50.44 81 LYS A C 1
ATOM 647 O O . LYS A 1 81 ? -13.197 39.232 31.348 1.00 50.44 81 LYS A O 1
ATOM 652 N N . GLN A 1 82 ? -11.579 40.392 30.246 1.00 52.41 82 GLN A N 1
ATOM 653 C CA . GLN A 1 82 ? -11.037 41.390 31.199 1.00 52.41 82 GLN A CA 1
ATOM 654 C C . GLN A 1 82 ? -9.590 41.686 30.747 1.00 52.41 82 GLN A C 1
ATOM 656 O O . GLN A 1 82 ? -8.917 40.763 30.304 1.00 52.41 82 GLN A O 1
ATOM 661 N N . GLN A 1 83 ? -9.059 42.906 30.740 1.00 53.19 83 GLN A N 1
ATOM 662 C CA . GLN A 1 83 ? -9.441 44.171 31.364 1.00 53.19 83 GLN A CA 1
ATOM 663 C C . GLN A 1 83 ? -8.808 45.310 30.552 1.00 53.19 83 GLN A C 1
ATOM 665 O O . GLN A 1 83 ? -7.740 45.054 29.950 1.00 53.19 83 GLN A O 1
#

Radius of gyration: 19.25 Å; chains: 1; bounding box: 31×54×45 Å